Protein AF-A0A9Q4BJK7-F1 (afdb_monomer_lite)

pLDDT: mean 85.41, std 10.36, range [43.56, 96.0]

Structure (mmCIF, N/CA/C/O backbone):
data_AF-A0A9Q4BJK7-F1
#
_entry.id   AF-A0A9Q4BJK7-F1
#
loop_
_atom_site.group_PDB
_atom_site.id
_atom_site.type_symbol
_atom_site.label_atom_id
_atom_site.label_alt_id
_atom_site.label_comp_id
_atom_site.label_asym_id
_atom_site.label_entity_id
_atom_site.label_seq_id
_atom_site.pdbx_PDB_ins_code
_atom_site.Cartn_x
_atom_site.Cartn_y
_atom_site.Cartn_z
_atom_site.occupancy
_atom_site.B_iso_or_equiv
_atom_site.auth_seq_id
_atom_site.auth_comp_id
_atom_site.auth_asym_id
_atom_site.auth_atom_id
_atom_site.pdbx_PDB_model_num
ATOM 1 N N . MET A 1 1 ? 11.667 -13.778 -35.940 1.00 49.47 1 MET A N 1
ATOM 2 C CA . MET A 1 1 ? 10.486 -13.652 -35.056 1.00 49.47 1 MET A CA 1
ATOM 3 C C . MET A 1 1 ? 10.043 -12.198 -35.073 1.00 49.47 1 MET A C 1
ATOM 5 O O . MET A 1 1 ? 10.882 -11.330 -35.243 1.00 49.47 1 MET A O 1
ATOM 9 N N . ASP A 1 2 ? 8.737 -11.970 -35.038 1.00 63.00 2 ASP A N 1
ATOM 10 C CA . ASP A 1 2 ? 8.011 -10.856 -35.668 1.00 63.00 2 ASP A CA 1
ATOM 11 C C . ASP A 1 2 ? 8.126 -9.513 -34.895 1.00 63.00 2 ASP A C 1
ATOM 13 O O . ASP A 1 2 ? 7.232 -9.143 -34.132 1.00 63.00 2 ASP A O 1
ATOM 17 N N . PHE A 1 3 ? 9.252 -8.799 -35.050 1.00 66.06 3 PHE A N 1
ATOM 18 C CA . PHE A 1 3 ? 9.541 -7.529 -34.353 1.00 66.06 3 PHE A CA 1
ATOM 19 C C . PHE A 1 3 ? 8.482 -6.442 -34.603 1.00 66.06 3 PHE A C 1
ATOM 21 O O . PHE A 1 3 ? 8.121 -5.713 -33.682 1.00 66.06 3 PHE A O 1
ATOM 28 N N . GLU A 1 4 ? 7.938 -6.373 -35.820 1.00 72.88 4 GLU A N 1
ATOM 29 C CA . GLU A 1 4 ? 6.865 -5.442 -36.201 1.00 72.88 4 GLU A CA 1
ATOM 30 C C . GLU A 1 4 ? 5.573 -5.719 -35.416 1.00 72.88 4 GLU A C 1
ATOM 32 O O . GLU A 1 4 ? 4.991 -4.805 -34.828 1.00 72.88 4 GLU A O 1
ATOM 37 N N . LYS A 1 5 ? 5.162 -6.991 -35.295 1.00 76.44 5 LYS A N 1
ATOM 38 C CA . LYS A 1 5 ? 4.014 -7.351 -34.445 1.00 76.44 5 LYS A CA 1
ATOM 39 C C . LYS A 1 5 ? 4.254 -7.021 -32.980 1.00 76.44 5 LYS A C 1
ATOM 41 O O . LYS A 1 5 ? 3.338 -6.563 -32.301 1.00 76.44 5 LYS A O 1
ATOM 46 N N . GLN A 1 6 ? 5.461 -7.267 -32.476 1.00 78.38 6 GLN A N 1
ATOM 47 C CA . GLN A 1 6 ? 5.783 -6.986 -31.081 1.00 78.38 6 GLN A CA 1
ATOM 48 C C . GLN A 1 6 ? 5.747 -5.479 -30.786 1.00 78.38 6 GLN A C 1
ATOM 50 O O . GLN A 1 6 ? 5.228 -5.091 -29.738 1.00 78.38 6 GLN A O 1
ATOM 55 N N . ARG A 1 7 ? 6.204 -4.636 -31.723 1.00 80.25 7 ARG A N 1
ATOM 56 C CA . ARG A 1 7 ? 6.137 -3.170 -31.610 1.00 80.25 7 ARG A CA 1
ATOM 57 C C . ARG A 1 7 ? 4.694 -2.668 -31.562 1.00 80.25 7 ARG A C 1
ATOM 59 O O . ARG A 1 7 ? 4.339 -1.941 -30.640 1.00 80.25 7 ARG A O 1
ATOM 66 N N . LEU A 1 8 ? 3.832 -3.160 -32.454 1.00 78.94 8 LEU A N 1
ATOM 67 C CA . LEU A 1 8 ? 2.404 -2.808 -32.468 1.00 78.94 8 LEU A CA 1
ATOM 68 C C . LEU A 1 8 ? 1.686 -3.178 -31.158 1.00 78.94 8 LEU A C 1
ATOM 70 O O . LEU A 1 8 ? 0.840 -2.431 -30.664 1.00 78.94 8 LEU A O 1
ATOM 74 N N . VAL A 1 9 ? 2.035 -4.320 -30.557 1.00 83.81 9 VAL A N 1
ATOM 75 C CA . VAL A 1 9 ? 1.488 -4.733 -29.253 1.00 83.81 9 VAL A CA 1
ATOM 76 C C . VAL A 1 9 ? 1.938 -3.795 -28.129 1.00 83.81 9 VAL A C 1
ATOM 78 O O . VAL A 1 9 ? 1.161 -3.536 -27.207 1.00 83.81 9 VAL A O 1
ATOM 81 N N . ILE A 1 10 ? 3.173 -3.290 -28.181 1.00 82.75 10 ILE A N 1
ATOM 82 C CA . ILE A 1 10 ? 3.704 -2.334 -27.200 1.00 82.75 10 ILE A CA 1
ATOM 83 C C . ILE A 1 10 ? 3.003 -0.984 -27.348 1.00 82.75 10 ILE A C 1
ATOM 85 O O . ILE A 1 10 ? 2.449 -0.494 -26.366 1.00 82.75 10 ILE A O 1
ATOM 89 N N . GLU A 1 11 ? 2.914 -0.452 -28.568 1.00 81.81 11 GLU A N 1
ATOM 90 C CA . GLU A 1 11 ? 2.229 0.815 -28.854 1.00 81.81 11 GLU A CA 1
ATOM 91 C C . GLU A 1 11 ? 0.770 0.794 -28.366 1.00 81.81 11 GLU A C 1
ATOM 93 O O . GLU A 1 11 ? 0.308 1.717 -27.688 1.00 81.81 11 GLU A O 1
ATOM 98 N N . GLN A 1 12 ? 0.040 -0.296 -28.632 1.00 82.94 12 GLN A N 1
ATOM 99 C CA . GLN A 1 12 ? -1.349 -0.431 -28.188 1.00 82.94 12 GLN A CA 1
ATOM 100 C C . GLN A 1 12 ? -1.477 -0.490 -26.654 1.00 82.94 12 GLN A C 1
ATOM 102 O O . GLN A 1 12 ? -2.454 0.014 -26.085 1.00 82.94 12 GLN A O 1
ATOM 107 N N . ARG A 1 13 ? -0.512 -1.109 -25.962 1.00 82.00 13 ARG A N 1
ATOM 108 C CA . ARG A 1 13 ? -0.487 -1.175 -24.491 1.00 82.00 13 ARG A CA 1
ATOM 109 C C . ARG A 1 13 ? -0.134 0.177 -23.888 1.00 82.00 13 ARG A C 1
ATOM 111 O O . ARG A 1 13 ? -0.817 0.601 -22.957 1.00 82.00 13 ARG A O 1
ATOM 118 N N . ASP A 1 14 ? 0.841 0.874 -24.456 1.00 82.75 14 ASP A N 1
ATOM 119 C CA . ASP A 1 14 ? 1.239 2.212 -24.023 1.00 82.75 14 ASP A CA 1
ATOM 120 C C . ASP A 1 14 ? 0.099 3.220 -24.187 1.00 82.75 14 ASP A C 1
ATOM 122 O O . ASP A 1 14 ? -0.155 4.014 -23.279 1.00 82.75 14 ASP A O 1
ATOM 126 N N . ALA A 1 15 ? -0.684 3.124 -25.266 1.00 81.94 15 ALA A N 1
ATOM 127 C CA . ALA A 1 15 ? -1.874 3.954 -25.450 1.00 81.94 15 ALA A CA 1
ATOM 128 C C . ALA A 1 15 ? -2.890 3.800 -24.300 1.00 81.94 15 ALA A C 1
ATOM 130 O O . ALA A 1 15 ? -3.447 4.793 -23.827 1.00 81.94 15 ALA A O 1
ATOM 131 N N . ARG A 1 16 ? -3.107 2.573 -23.805 1.00 80.50 16 ARG A N 1
ATOM 132 C CA . ARG A 1 16 ? -3.996 2.317 -22.655 1.00 80.50 16 ARG A CA 1
ATOM 133 C C . ARG A 1 16 ? -3.385 2.783 -21.334 1.00 80.50 16 ARG A C 1
ATOM 135 O O . ARG A 1 16 ? -4.101 3.315 -20.487 1.00 80.50 16 ARG A O 1
ATOM 142 N N . LEU A 1 17 ? -2.077 2.601 -21.159 1.00 83.69 17 LEU A N 1
ATOM 143 C CA . LEU A 1 17 ? -1.363 3.020 -19.951 1.00 83.69 17 LEU A CA 1
ATOM 144 C C . LEU A 1 17 ? -1.294 4.542 -19.818 1.00 83.69 17 LEU A C 1
ATOM 146 O O . LEU A 1 17 ? -1.304 5.042 -18.698 1.00 83.69 17 LEU A O 1
ATOM 150 N N . LYS A 1 18 ? -1.317 5.285 -20.929 1.00 82.38 18 LYS A N 1
ATOM 151 C CA . LYS A 1 18 ? -1.231 6.751 -20.938 1.00 82.38 18 LYS A CA 1
ATOM 152 C C . LYS A 1 18 ? -2.303 7.424 -20.073 1.00 82.38 18 LYS A C 1
ATOM 154 O O . LYS A 1 18 ? -1.996 8.339 -19.315 1.00 82.38 18 LYS A O 1
ATOM 159 N N . ALA A 1 19 ? -3.547 6.943 -20.139 1.00 80.94 19 ALA A N 1
ATOM 160 C CA . ALA A 1 19 ? -4.643 7.475 -19.324 1.00 80.94 19 ALA A CA 1
ATOM 161 C C . ALA A 1 19 ? -4.437 7.201 -17.822 1.00 80.94 19 ALA A C 1
ATOM 163 O O . ALA A 1 19 ? -4.694 8.067 -16.987 1.00 80.94 19 ALA A O 1
ATOM 164 N N . ILE A 1 20 ? -3.925 6.014 -17.482 1.00 82.19 20 ILE A N 1
ATOM 165 C CA . ILE A 1 20 ? -3.632 5.614 -16.099 1.00 82.19 20 ILE A CA 1
ATOM 166 C C . ILE A 1 20 ? -2.435 6.406 -15.557 1.00 82.19 20 ILE A C 1
ATOM 168 O O . ILE A 1 20 ? -2.482 6.880 -14.425 1.00 82.19 20 ILE A O 1
ATOM 172 N N . GLN A 1 21 ? -1.396 6.611 -16.370 1.00 81.06 21 GLN A N 1
ATOM 173 C CA . GLN A 1 21 ? -0.200 7.375 -16.011 1.00 81.06 21 GLN A CA 1
ATOM 174 C C . GLN A 1 21 ? -0.551 8.797 -15.568 1.00 81.06 21 GLN A C 1
ATOM 176 O O . GLN A 1 21 ? -0.062 9.258 -14.540 1.00 81.06 21 GLN A O 1
ATOM 181 N N . ILE A 1 22 ? -1.415 9.483 -16.322 1.00 81.06 22 ILE A N 1
ATOM 182 C CA . ILE A 1 22 ? -1.850 10.844 -15.985 1.00 81.06 22 ILE A CA 1
ATOM 183 C C . ILE A 1 22 ? -2.555 10.848 -14.626 1.00 81.06 22 ILE A C 1
ATOM 185 O O . ILE A 1 22 ? -2.216 11.660 -13.768 1.00 81.06 22 ILE A O 1
ATOM 189 N N . ALA A 1 23 ? -3.482 9.910 -14.409 1.00 81.56 23 ALA A N 1
ATOM 190 C CA . ALA A 1 23 ? -4.218 9.807 -13.153 1.00 81.56 23 ALA A CA 1
ATOM 191 C C . ALA A 1 23 ? -3.293 9.534 -11.955 1.00 81.56 23 ALA A C 1
ATOM 193 O O . ALA A 1 23 ? -3.450 10.158 -10.905 1.00 81.56 23 ALA A O 1
ATOM 194 N N . VAL A 1 24 ? -2.302 8.650 -12.113 1.00 81.94 24 VAL A N 1
ATOM 195 C CA . VAL A 1 24 ? -1.367 8.304 -11.033 1.00 81.94 24 VAL A CA 1
ATOM 196 C C . VAL A 1 24 ? -0.357 9.409 -10.746 1.00 81.94 24 VAL A C 1
ATOM 198 O O . VAL A 1 24 ? -0.064 9.652 -9.582 1.00 81.94 24 VAL A O 1
ATOM 201 N N . ASN A 1 25 ? 0.127 10.136 -11.755 1.00 78.88 25 ASN A N 1
ATOM 202 C CA . ASN A 1 25 ? 1.062 11.246 -11.531 1.00 78.88 25 ASN A CA 1
ATOM 203 C C . ASN A 1 25 ? 0.446 12.374 -10.683 1.00 78.88 25 ASN A C 1
ATOM 205 O O . ASN A 1 25 ? 1.164 13.091 -9.993 1.00 78.88 25 ASN A O 1
ATOM 209 N N . SER A 1 26 ? -0.881 12.521 -10.714 1.00 77.81 26 SER A N 1
ATOM 210 C CA . SER A 1 26 ? -1.625 13.449 -9.853 1.00 77.81 26 SER A CA 1
ATOM 211 C C . SER A 1 26 ? -2.040 12.863 -8.496 1.00 77.81 26 SER A C 1
ATOM 213 O O . SER A 1 26 ? -2.683 13.545 -7.698 1.00 77.81 26 SER A O 1
ATOM 215 N N . PHE A 1 27 ? -1.720 11.597 -8.228 1.00 76.88 27 PHE A N 1
ATOM 216 C CA . PHE A 1 27 ? -2.228 10.854 -7.082 1.00 76.88 27 PHE A CA 1
ATOM 217 C C . PHE A 1 27 ? -1.268 10.964 -5.894 1.00 76.88 27 PHE A C 1
ATOM 219 O O . PHE A 1 27 ? -0.169 10.416 -5.914 1.00 76.88 27 PHE A O 1
ATOM 226 N N . ASN A 1 28 ? -1.683 11.665 -4.837 1.00 78.44 28 ASN A N 1
ATOM 227 C CA . ASN A 1 28 ? -0.907 11.756 -3.602 1.00 78.44 28 ASN A CA 1
ATOM 228 C C . ASN A 1 28 ? -1.354 10.665 -2.620 1.00 78.44 28 ASN A C 1
ATOM 230 O O . ASN A 1 28 ? -2.521 10.623 -2.224 1.00 78.44 28 ASN A O 1
ATOM 234 N N . VAL A 1 29 ? -0.437 9.775 -2.238 1.00 80.31 29 VAL A N 1
ATOM 235 C CA . VAL A 1 29 ? -0.720 8.723 -1.256 1.00 80.31 29 VAL A CA 1
ATOM 236 C C . VAL A 1 29 ? -0.790 9.353 0.143 1.00 80.31 29 VAL A C 1
ATOM 238 O O . VAL A 1 29 ? 0.149 10.043 0.542 1.00 80.31 29 VAL A O 1
ATOM 241 N N . PRO A 1 30 ? -1.871 9.135 0.917 1.00 84.69 30 PRO A N 1
ATOM 242 C CA . PRO A 1 30 ? -1.977 9.665 2.273 1.00 84.69 30 PRO A CA 1
ATOM 243 C C . PRO A 1 30 ? -0.842 9.180 3.190 1.00 84.69 30 PRO A C 1
ATOM 245 O O . PRO A 1 30 ? -0.489 8.003 3.176 1.00 84.69 30 PRO A O 1
ATOM 248 N N . SER A 1 31 ? -0.328 10.054 4.065 1.00 83.19 31 SER A N 1
ATOM 249 C CA . SER A 1 31 ? 0.786 9.742 4.987 1.00 83.19 31 SER A CA 1
ATOM 250 C C . SER A 1 31 ? 0.476 8.655 6.024 1.00 83.19 31 SER A C 1
ATOM 252 O O . SER A 1 31 ? 1.385 8.028 6.570 1.00 83.19 31 SER A O 1
ATOM 254 N N . ASP A 1 32 ? -0.808 8.462 6.325 1.00 84.94 32 ASP A N 1
ATOM 255 C CA . ASP A 1 32 ? -1.306 7.447 7.257 1.00 84.94 32 ASP A CA 1
ATOM 256 C C . ASP A 1 32 ? -1.797 6.170 6.549 1.00 84.94 32 ASP A C 1
ATOM 258 O O . ASP A 1 32 ? -2.267 5.255 7.225 1.00 84.94 32 ASP A O 1
ATOM 262 N N . GLY A 1 33 ? -1.686 6.101 5.218 1.00 89.94 33 GLY A N 1
ATOM 263 C CA . GLY A 1 33 ? -2.190 4.995 4.406 1.00 89.94 33 GLY A CA 1
ATOM 264 C C . GLY A 1 33 ? -3.674 5.114 4.038 1.00 89.94 33 GLY A C 1
ATOM 265 O O . GLY A 1 33 ? -4.469 5.799 4.693 1.00 89.94 33 GLY A O 1
ATOM 266 N N . TRP A 1 34 ? -4.067 4.434 2.962 1.00 91.69 34 TRP A N 1
ATOM 267 C CA . TRP A 1 34 ? -5.433 4.423 2.439 1.00 91.69 34 TRP A CA 1
ATOM 268 C C . TRP A 1 34 ? -6.431 3.835 3.426 1.00 91.69 34 TRP A C 1
ATOM 270 O O . TRP A 1 34 ? -7.547 4.346 3.545 1.00 91.69 34 TRP A O 1
ATOM 280 N N . ILE A 1 35 ? -6.045 2.791 4.163 1.00 92.88 35 ILE A N 1
ATOM 281 C CA . ILE A 1 35 ? -6.959 2.108 5.083 1.00 92.88 35 ILE A CA 1
ATOM 282 C C . ILE A 1 35 ? -7.367 3.063 6.207 1.00 92.88 35 ILE A C 1
ATOM 284 O O . ILE A 1 35 ? -8.555 3.196 6.514 1.00 92.88 35 ILE A O 1
ATOM 288 N N . ASN A 1 36 ? -6.394 3.760 6.800 1.00 94.06 36 ASN A N 1
ATOM 289 C CA . ASN A 1 36 ? -6.642 4.686 7.900 1.00 94.06 36 ASN A CA 1
ATOM 290 C C . ASN A 1 36 ? -7.468 5.892 7.438 1.00 94.06 36 ASN A C 1
ATOM 292 O O . ASN A 1 36 ? -8.466 6.235 8.081 1.00 94.06 36 ASN A O 1
ATOM 296 N N . THR A 1 37 ? -7.081 6.502 6.313 1.00 93.06 37 THR A N 1
ATOM 297 C CA . THR A 1 37 ? -7.764 7.671 5.754 1.00 93.06 37 THR A CA 1
ATOM 298 C C . THR A 1 37 ? -9.212 7.348 5.409 1.00 93.06 37 THR A C 1
ATOM 300 O O . THR A 1 37 ? -10.110 8.023 5.908 1.00 93.06 37 THR A O 1
ATOM 303 N N . ILE A 1 38 ? -9.469 6.273 4.655 1.00 93.50 38 ILE A N 1
ATOM 304 C CA . ILE A 1 38 ? -10.833 5.886 4.269 1.00 93.50 38 ILE A CA 1
ATOM 305 C C . ILE A 1 38 ? -11.660 5.527 5.505 1.00 93.50 38 ILE A C 1
ATOM 307 O O . ILE A 1 38 ? -12.794 5.987 5.641 1.00 93.50 38 ILE A O 1
ATOM 311 N N . ARG A 1 39 ? -11.103 4.760 6.454 1.00 94.81 39 ARG A N 1
ATOM 312 C CA . ARG A 1 39 ? -11.816 4.410 7.690 1.00 94.81 39 ARG A CA 1
ATOM 313 C C . ARG A 1 39 ? -12.252 5.662 8.459 1.00 94.81 39 ARG A C 1
ATOM 315 O O . ARG A 1 39 ? -13.393 5.720 8.921 1.00 94.81 39 ARG A O 1
ATOM 322 N N . LYS A 1 40 ? -11.360 6.649 8.607 1.00 93.94 40 LYS A N 1
ATOM 323 C CA . LYS A 1 40 ? -11.667 7.930 9.264 1.00 93.94 40 LYS A CA 1
ATOM 324 C C . LYS A 1 40 ? -12.715 8.726 8.482 1.00 93.94 40 LYS A C 1
ATOM 326 O O . LYS A 1 40 ? -13.654 9.218 9.098 1.00 93.94 40 LYS A O 1
ATOM 331 N N . SER A 1 41 ? -12.607 8.800 7.155 1.00 93.12 41 SER A N 1
ATOM 332 C CA . SER A 1 41 ? -13.586 9.484 6.296 1.00 93.12 41 SER A CA 1
ATOM 333 C C . SER A 1 41 ? -14.984 8.871 6.381 1.00 93.12 41 SER A C 1
ATOM 335 O O . SER A 1 41 ? -15.973 9.592 6.324 1.00 93.12 41 SER A O 1
ATOM 337 N N . LEU A 1 42 ? -15.082 7.554 6.583 1.00 93.06 42 LEU A N 1
ATOM 338 C CA . LEU A 1 42 ? -16.351 6.855 6.811 1.00 93.06 42 LEU A CA 1
ATOM 339 C C . LEU A 1 42 ? -16.833 6.925 8.274 1.00 93.06 42 LEU A C 1
ATOM 341 O O . LEU A 1 42 ? -17.760 6.209 8.654 1.00 93.06 42 LEU A O 1
ATOM 345 N N . ASN A 1 43 ? -16.185 7.744 9.108 1.00 94.50 43 ASN A N 1
ATOM 346 C CA . ASN A 1 43 ? -16.457 7.903 10.535 1.00 94.50 43 ASN A CA 1
ATOM 347 C C . ASN A 1 43 ? -16.483 6.564 11.306 1.00 94.50 43 ASN A C 1
ATOM 349 O O . ASN A 1 43 ? -17.248 6.377 12.254 1.00 94.50 43 ASN A O 1
ATOM 353 N N . MET A 1 44 ? -15.648 5.604 10.884 1.00 93.81 44 MET A N 1
ATOM 354 C CA . MET A 1 44 ? -15.541 4.288 11.509 1.00 93.81 44 MET A CA 1
ATOM 355 C C . MET A 1 44 ? -14.405 4.249 12.533 1.00 93.81 44 MET A C 1
ATOM 357 O O . MET A 1 44 ? -13.267 4.638 12.277 1.00 93.81 44 MET A O 1
ATOM 361 N N . SER A 1 45 ? -14.676 3.675 13.698 1.00 94.56 45 SER A N 1
ATOM 362 C CA . SER A 1 45 ? -13.658 3.300 14.681 1.00 94.56 45 SER A CA 1
ATOM 363 C C . SER A 1 45 ? -12.916 2.019 14.276 1.00 94.56 45 SER A C 1
ATOM 365 O O . SER A 1 45 ? -13.426 1.192 13.515 1.00 94.56 45 SER A O 1
ATOM 367 N N . LEU A 1 46 ? -11.736 1.790 14.867 1.00 94.00 46 LEU A N 1
ATOM 368 C CA . LEU A 1 46 ? -10.997 0.526 14.716 1.00 94.00 46 LEU A CA 1
ATOM 369 C C . LEU A 1 46 ? -11.852 -0.693 15.094 1.00 94.00 46 LEU A C 1
ATOM 371 O O . LEU A 1 46 ? -11.769 -1.725 14.439 1.00 94.00 46 LEU A O 1
ATOM 375 N N . LYS A 1 47 ? -12.706 -0.573 16.121 1.00 95.12 47 LYS A N 1
ATOM 376 C CA . LYS A 1 47 ? -13.601 -1.655 16.565 1.00 95.12 47 LYS A CA 1
ATOM 377 C C . LYS A 1 47 ? -14.657 -2.001 15.513 1.00 95.12 47 LYS A C 1
ATOM 379 O O . LYS A 1 47 ? -14.972 -3.174 15.334 1.00 95.12 47 LYS A O 1
ATOM 384 N N . GLN A 1 48 ? -15.194 -1.002 14.813 1.00 95.12 48 GLN A N 1
ATOM 385 C CA . GLN A 1 48 ? -16.186 -1.221 13.756 1.00 95.12 48 GLN A CA 1
ATOM 386 C C . GLN A 1 48 ? -15.564 -1.907 12.539 1.00 95.12 48 GLN A C 1
ATOM 388 O O . GLN A 1 48 ? -16.134 -2.881 12.048 1.00 95.12 48 GLN A O 1
ATOM 393 N N . LEU A 1 49 ? -14.378 -1.468 12.103 1.00 94.12 49 LEU A N 1
ATOM 394 C CA . LEU A 1 49 ? -13.660 -2.139 11.016 1.00 94.12 49 LEU A CA 1
ATOM 395 C C . LEU A 1 49 ? -13.252 -3.567 11.415 1.00 94.12 49 LEU A C 1
ATOM 397 O O . LEU A 1 49 ? -13.451 -4.506 10.649 1.00 94.12 49 LEU A O 1
ATOM 401 N N . ALA A 1 50 ? -12.788 -3.756 12.652 1.00 95.44 50 ALA A N 1
ATOM 402 C CA . ALA A 1 50 ? -12.447 -5.068 13.198 1.00 95.44 50 ALA A CA 1
ATOM 403 C C . ALA A 1 50 ? -13.639 -6.032 13.192 1.00 95.44 50 ALA A C 1
ATOM 405 O O . ALA A 1 50 ? -13.494 -7.188 12.804 1.00 95.44 50 ALA A O 1
ATOM 406 N N . LYS A 1 51 ? -14.835 -5.540 13.550 1.00 95.75 51 LYS A N 1
ATOM 407 C CA . LYS A 1 51 ? -16.077 -6.321 13.505 1.00 95.75 51 LYS A CA 1
ATOM 408 C C . LYS A 1 51 ? -16.431 -6.758 12.082 1.00 95.75 51 LYS A C 1
ATOM 410 O O . LYS A 1 51 ? -16.843 -7.899 11.901 1.00 95.75 51 LYS A O 1
ATOM 415 N N . ARG A 1 52 ? -16.254 -5.885 11.081 1.00 94.00 52 ARG A N 1
ATOM 416 C CA . ARG A 1 52 ? -16.491 -6.228 9.664 1.00 94.00 52 ARG A CA 1
ATOM 417 C C . ARG A 1 52 ? -15.515 -7.289 9.161 1.00 94.00 52 ARG A C 1
ATOM 419 O O . ARG A 1 52 ? -15.929 -8.222 8.487 1.00 94.00 52 ARG A O 1
ATOM 426 N N . LEU A 1 53 ? -14.252 -7.174 9.561 1.00 93.56 53 LEU A N 1
ATOM 427 C CA . LEU A 1 53 ? -13.182 -8.107 9.206 1.00 93.56 53 LEU A CA 1
ATOM 428 C C . LEU A 1 53 ? -13.133 -9.367 10.088 1.00 93.56 53 LEU A C 1
ATOM 430 O O . LEU A 1 53 ? -12.307 -10.237 9.850 1.00 93.56 53 LEU A O 1
ATOM 434 N N . LYS A 1 54 ? -13.987 -9.474 11.117 1.00 94.44 54 LYS A N 1
ATOM 435 C CA . LYS A 1 54 ? -13.989 -10.570 12.109 1.00 94.44 54 LYS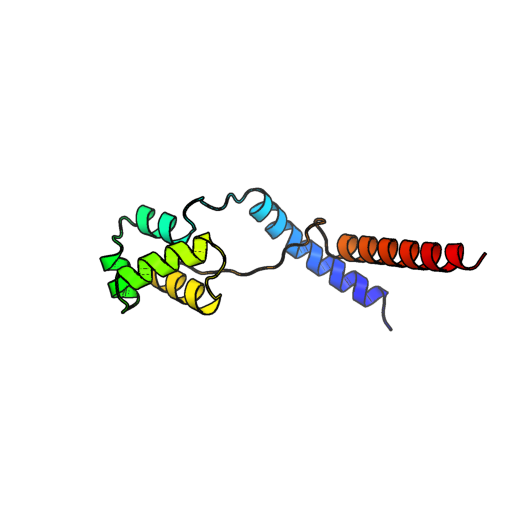 A CA 1
ATOM 436 C C . LYS A 1 54 ? -12.617 -10.807 12.769 1.00 94.44 54 LYS A C 1
ATOM 438 O O . LYS A 1 54 ? -12.249 -11.938 13.071 1.00 94.44 54 LYS A O 1
ATOM 443 N N . ILE A 1 55 ? -11.871 -9.734 13.024 1.00 94.56 55 ILE A N 1
ATOM 444 C CA . ILE A 1 55 ? -10.555 -9.763 13.684 1.00 94.56 55 ILE A CA 1
ATO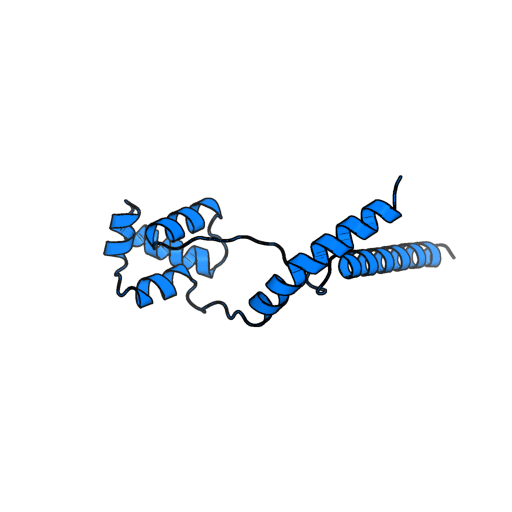M 445 C C . ILE A 1 55 ? -10.535 -8.856 14.916 1.00 94.56 55 ILE A C 1
ATOM 447 O O . ILE A 1 55 ? -11.507 -8.167 15.221 1.00 94.56 55 ILE A O 1
ATOM 451 N N . SER A 1 56 ? -9.416 -8.835 15.642 1.00 96.00 56 SER A N 1
ATOM 452 C CA . SER A 1 56 ? -9.252 -7.937 16.787 1.00 96.00 56 SER A CA 1
ATOM 453 C C . SER A 1 56 ? -8.994 -6.479 16.346 1.00 96.00 56 SER A C 1
ATOM 455 O O . SER A 1 56 ? -8.353 -6.247 15.316 1.00 96.00 56 SER A O 1
ATOM 457 N N . PRO A 1 57 ? -9.397 -5.464 17.138 1.00 93.94 57 PRO A N 1
ATOM 458 C CA . PRO A 1 57 ? -9.050 -4.061 16.871 1.00 93.94 57 PRO A CA 1
ATOM 459 C C . PRO A 1 57 ? -7.538 -3.796 16.832 1.00 93.94 57 PRO A C 1
ATOM 461 O O . PRO A 1 57 ? -7.079 -2.908 16.116 1.00 93.94 57 PRO A O 1
ATOM 464 N N . GLN A 1 58 ? -6.755 -4.581 17.578 1.00 94.75 58 GLN A N 1
ATOM 465 C CA . GLN A 1 58 ? -5.291 -4.526 17.565 1.00 94.75 58 GLN A CA 1
ATOM 466 C C . GLN A 1 58 ? -4.737 -5.019 16.223 1.00 94.75 58 GLN A C 1
ATOM 468 O O . GLN A 1 58 ? -3.823 -4.408 15.678 1.00 94.75 58 GLN A O 1
ATOM 473 N N . SER A 1 59 ? -5.324 -6.082 15.663 1.00 94.00 59 SER A N 1
ATOM 474 C CA . SER A 1 59 ? -4.983 -6.591 14.332 1.00 94.00 59 SER A CA 1
ATOM 475 C C . SER A 1 59 ? -5.277 -5.553 13.250 1.00 94.00 59 SER A C 1
ATOM 477 O O . SER A 1 59 ? -4.437 -5.350 12.386 1.00 94.00 59 SER A O 1
ATOM 479 N N . VAL A 1 60 ? -6.405 -4.834 13.326 1.00 94.69 60 VAL A N 1
ATOM 480 C CA . VAL A 1 60 ? -6.699 -3.728 12.392 1.00 94.69 60 VAL A CA 1
ATOM 481 C C . VAL A 1 60 ? -5.650 -2.625 12.486 1.00 94.69 60 VAL A C 1
ATOM 483 O O . VAL A 1 60 ? -5.150 -2.172 11.464 1.00 94.69 60 VAL A O 1
ATOM 486 N N . LYS A 1 61 ? -5.263 -2.224 13.703 1.00 94.44 61 LYS A N 1
ATOM 487 C CA . LYS A 1 61 ? -4.208 -1.219 13.888 1.00 94.44 61 LYS A CA 1
ATOM 488 C C . LYS A 1 61 ? -2.871 -1.676 13.291 1.00 94.44 61 LYS A C 1
ATOM 490 O O . LYS A 1 61 ? -2.172 -0.869 12.690 1.00 94.44 61 LYS A O 1
ATOM 495 N N . LYS A 1 62 ? -2.529 -2.963 13.428 1.00 94.81 62 LYS A N 1
ATOM 496 C CA . LYS A 1 62 ? -1.353 -3.545 12.763 1.00 94.81 62 LYS A CA 1
ATOM 497 C C . LYS A 1 62 ? -1.493 -3.513 11.244 1.00 94.81 62 LYS A C 1
ATOM 499 O O . LYS A 1 62 ? -0.524 -3.185 10.585 1.00 94.81 62 LYS A O 1
ATOM 504 N N . LEU A 1 63 ? -2.669 -3.808 10.688 1.00 94.31 63 LEU A N 1
ATOM 505 C CA . LEU A 1 63 ? -2.897 -3.736 9.239 1.00 94.31 63 LEU A CA 1
ATOM 506 C C . LEU A 1 63 ? -2.700 -2.320 8.692 1.00 94.31 63 LEU A C 1
ATOM 508 O O . LEU A 1 63 ? -2.044 -2.175 7.670 1.00 94.31 63 LEU A O 1
ATOM 512 N N . GLU A 1 64 ? -3.202 -1.294 9.384 1.00 93.88 64 GLU A N 1
ATOM 513 C CA . GLU A 1 64 ? -2.952 0.108 9.010 1.00 93.88 64 GLU A CA 1
ATOM 514 C C . GLU A 1 64 ? -1.452 0.440 9.033 1.00 93.88 64 GLU A C 1
ATOM 516 O O . GLU A 1 64 ? -0.945 1.075 8.114 1.00 93.88 64 GLU A O 1
ATOM 521 N N . LEU A 1 65 ? -0.724 -0.031 10.052 1.00 93.75 65 LEU A N 1
ATOM 522 C CA . LEU A 1 65 ? 0.723 0.174 10.141 1.00 93.75 65 LEU A CA 1
ATOM 523 C C . LEU A 1 65 ? 1.479 -0.571 9.030 1.00 93.75 65 LEU A C 1
ATOM 525 O O . LEU A 1 65 ? 2.320 0.013 8.364 1.00 93.75 65 LEU A 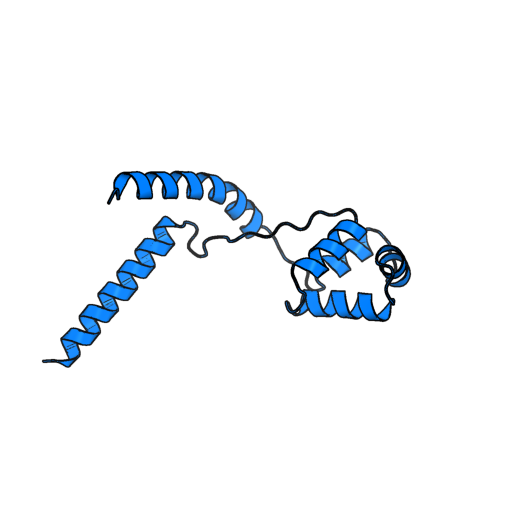O 1
ATOM 529 N N . HIS A 1 66 ? 1.137 -1.835 8.780 1.00 94.12 66 HIS A N 1
ATOM 530 C CA . HIS A 1 66 ? 1.748 -2.630 7.717 1.00 94.12 66 HIS A CA 1
ATOM 531 C C . HIS A 1 66 ? 1.469 -2.062 6.324 1.00 94.12 66 HIS A C 1
ATOM 533 O O . HIS A 1 66 ? 2.316 -2.185 5.445 1.00 94.12 66 HIS A O 1
ATOM 539 N N . GLU A 1 67 ? 0.301 -1.454 6.103 1.00 93.00 67 GLU A N 1
ATOM 540 C CA . GLU A 1 67 ? -0.006 -0.757 4.852 1.00 93.00 67 GLU A CA 1
ATOM 541 C C . GLU A 1 67 ? 0.860 0.486 4.685 1.00 93.00 67 GLU A C 1
ATOM 543 O O . GLU A 1 67 ? 1.499 0.640 3.647 1.00 93.00 67 GLU A O 1
ATOM 548 N N . LYS A 1 68 ? 0.961 1.308 5.734 1.00 91.44 68 LYS A N 1
ATOM 549 C CA . LYS A 1 68 ? 1.857 2.467 5.759 1.00 91.44 68 LYS A CA 1
ATOM 550 C C . LYS A 1 68 ? 3.319 2.083 5.502 1.00 91.44 68 LYS A C 1
ATOM 552 O O . LYS A 1 68 ? 4.007 2.776 4.760 1.00 91.44 68 LYS A O 1
ATOM 557 N N . ASP A 1 69 ? 3.770 0.973 6.080 1.00 91.19 69 ASP A N 1
ATOM 558 C CA . ASP A 1 69 ? 5.141 0.474 5.941 1.00 91.19 69 ASP A CA 1
ATOM 559 C C . ASP A 1 69 ? 5.365 -0.320 4.636 1.00 91.19 69 ASP A C 1
ATOM 561 O O . ASP A 1 69 ? 6.471 -0.792 4.381 1.00 91.19 69 ASP A O 1
ATOM 565 N N . GLY A 1 70 ? 4.327 -0.527 3.815 1.00 89.69 70 GLY A N 1
ATOM 566 C CA . GLY A 1 70 ? 4.413 -1.300 2.570 1.00 89.69 70 GLY A CA 1
ATOM 567 C C . GLY A 1 70 ? 4.647 -2.807 2.759 1.00 89.69 70 GLY A C 1
ATOM 568 O O . GLY A 1 70 ? 5.030 -3.496 1.818 1.00 89.69 70 GLY A O 1
ATOM 569 N N . THR A 1 71 ? 4.419 -3.338 3.964 1.00 93.25 71 THR A N 1
ATOM 570 C CA . THR A 1 71 ? 4.625 -4.757 4.321 1.00 93.25 71 THR A CA 1
ATOM 571 C C . THR A 1 71 ? 3.339 -5.586 4.301 1.00 93.25 71 THR A C 1
ATOM 573 O O . THR A 1 71 ? 3.374 -6.803 4.496 1.00 93.25 71 THR A O 1
ATOM 576 N N . ILE A 1 72 ? 2.187 -4.955 4.062 1.00 93.81 72 ILE A N 1
ATOM 577 C CA . ILE A 1 72 ? 0.906 -5.653 3.932 1.00 93.81 72 ILE A CA 1
ATOM 578 C C . ILE A 1 72 ? 0.856 -6.487 2.644 1.00 93.81 72 ILE A C 1
ATOM 580 O O . ILE A 1 72 ? 1.282 -6.053 1.575 1.00 93.81 72 ILE A O 1
ATOM 584 N N . SER A 1 73 ? 0.293 -7.694 2.722 1.00 93.38 73 SER A N 1
ATOM 585 C CA . SER A 1 73 ? 0.101 -8.525 1.532 1.00 93.38 73 SER A CA 1
ATOM 586 C C . SER A 1 73 ? -1.058 -8.019 0.667 1.00 93.38 73 SER A C 1
ATOM 588 O O . SER A 1 73 ? -2.067 -7.523 1.177 1.00 93.38 73 SER A O 1
ATOM 590 N N . ILE A 1 74 ? -0.952 -8.227 -0.652 1.00 93.69 74 ILE A N 1
ATOM 591 C CA . ILE A 1 74 ? -2.002 -7.875 -1.627 1.00 93.69 74 ILE A CA 1
ATOM 592 C C . ILE A 1 74 ? -3.342 -8.539 -1.271 1.00 93.69 74 ILE A C 1
ATOM 594 O O . ILE A 1 74 ? -4.398 -7.914 -1.354 1.00 93.69 74 ILE A O 1
ATOM 598 N N . GLY A 1 75 ? -3.313 -9.795 -0.816 1.00 94.50 75 GLY A N 1
ATOM 599 C CA . GLY A 1 75 ? -4.527 -10.487 -0.381 1.00 94.50 75 GLY A CA 1
ATOM 600 C C . GLY A 1 75 ? -5.199 -9.783 0.798 1.00 94.50 75 GLY A C 1
ATOM 601 O O . GLY A 1 75 ? -6.411 -9.583 0.795 1.00 94.50 75 GLY A O 1
ATOM 602 N N . LYS A 1 76 ? -4.410 -9.331 1.781 1.00 93.56 76 LYS A N 1
ATOM 603 C CA . LYS A 1 76 ? -4.956 -8.715 2.989 1.00 93.56 76 LYS A CA 1
ATOM 604 C C . LYS A 1 76 ? -5.472 -7.300 2.750 1.00 93.56 76 LYS A C 1
ATOM 606 O O . LYS A 1 76 ? -6.527 -6.959 3.273 1.00 93.56 76 LYS A O 1
ATOM 611 N N . ILE A 1 77 ? -4.786 -6.492 1.940 1.00 94.19 77 ILE A N 1
ATOM 612 C CA . ILE A 1 77 ? -5.294 -5.161 1.572 1.00 94.19 77 ILE A CA 1
ATOM 613 C C . ILE A 1 77 ? -6.576 -5.257 0.734 1.00 94.19 77 ILE A C 1
ATOM 615 O O . ILE A 1 77 ? -7.475 -4.440 0.913 1.00 94.19 77 ILE A O 1
ATOM 619 N N . THR A 1 78 ? -6.707 -6.290 -0.106 1.00 95.25 78 THR A N 1
ATOM 620 C CA . THR A 1 78 ? -7.931 -6.545 -0.884 1.00 95.25 78 THR A CA 1
ATOM 621 C C . THR A 1 78 ? -9.112 -6.867 0.034 1.00 95.25 78 THR A C 1
ATOM 623 O O . THR A 1 78 ? -10.154 -6.229 -0.076 1.00 95.25 78 THR A O 1
ATOM 626 N N . GLU A 1 79 ? -8.927 -7.761 1.010 1.00 94.81 79 GLU A N 1
ATOM 627 C CA . GLU A 1 79 ? -9.949 -8.082 2.022 1.00 94.81 79 GLU A CA 1
ATOM 628 C C . GLU A 1 79 ? -10.376 -6.840 2.829 1.00 94.81 79 GLU A C 1
ATOM 630 O O . GLU A 1 79 ? -11.561 -6.616 3.084 1.00 94.81 79 GLU A O 1
ATOM 635 N N . VAL A 1 80 ? -9.414 -5.993 3.215 1.00 95.19 80 VAL A N 1
ATOM 636 C CA . VAL A 1 80 ? -9.706 -4.739 3.926 1.00 95.19 80 VAL A CA 1
ATOM 637 C C . VAL A 1 80 ? -10.473 -3.757 3.041 1.00 95.19 80 VAL A C 1
ATOM 639 O O . VAL A 1 80 ? -11.424 -3.135 3.518 1.00 95.19 80 VAL A O 1
ATOM 642 N N . ALA A 1 81 ? -10.099 -3.631 1.766 1.00 94.81 81 ALA A N 1
ATOM 643 C CA . ALA A 1 81 ? -10.804 -2.780 0.817 1.00 94.81 81 ALA A CA 1
ATOM 644 C C . ALA A 1 81 ? -12.267 -3.218 0.667 1.00 94.81 81 ALA A C 1
ATOM 646 O O . ALA A 1 81 ? -13.159 -2.383 0.813 1.00 94.81 81 ALA A O 1
ATOM 647 N N . GLU A 1 82 ? -12.527 -4.516 0.494 1.00 94.56 82 GLU A N 1
ATOM 648 C CA . GLU A 1 82 ? -13.888 -5.059 0.405 1.00 94.56 82 GLU A CA 1
ATOM 649 C C . GLU A 1 82 ? -14.713 -4.756 1.665 1.00 94.56 82 GLU A C 1
ATOM 651 O O . GLU A 1 82 ? -15.854 -4.298 1.571 1.00 94.56 82 GLU A O 1
ATOM 656 N N . ALA A 1 83 ? -14.128 -4.907 2.858 1.00 93.94 83 ALA A N 1
ATOM 657 C CA . ALA A 1 83 ? -14.800 -4.583 4.120 1.00 93.94 83 ALA A CA 1
ATOM 658 C C . ALA A 1 83 ? -15.129 -3.082 4.281 1.00 93.94 83 ALA A C 1
ATOM 660 O O . ALA A 1 83 ? -16.090 -2.713 4.977 1.00 93.94 83 ALA A O 1
ATOM 661 N N . LEU A 1 84 ? -14.344 -2.212 3.640 1.00 93.62 84 LEU A N 1
ATOM 662 C CA . LEU A 1 84 ? -14.582 -0.770 3.559 1.00 93.62 84 LEU A CA 1
ATOM 663 C C . LEU A 1 84 ? -15.572 -0.386 2.445 1.00 93.62 84 LEU A C 1
ATOM 665 O O . LEU A 1 84 ? -15.976 0.773 2.382 1.00 93.62 84 LEU A O 1
ATOM 669 N N . GLY A 1 85 ? -16.017 -1.337 1.615 1.00 91.44 85 GLY A N 1
ATOM 670 C CA . GLY A 1 85 ? -16.848 -1.060 0.438 1.00 91.44 85 GLY A CA 1
ATOM 671 C C . GLY A 1 85 ? -16.055 -0.438 -0.715 1.00 91.44 85 GLY A C 1
ATOM 672 O O . GLY A 1 85 ? -16.619 0.245 -1.567 1.00 91.44 85 GLY A O 1
ATOM 673 N N . CYS A 1 86 ? -14.742 -0.645 -0.727 1.00 93.00 86 CYS A N 1
ATOM 674 C CA . CYS A 1 86 ? -13.820 -0.167 -1.743 1.00 93.00 86 CYS A CA 1
ATOM 675 C C . CYS A 1 86 ? -13.303 -1.334 -2.591 1.00 93.00 86 CYS A C 1
ATOM 677 O O . CYS A 1 86 ? -13.350 -2.496 -2.195 1.00 93.00 86 CYS A O 1
ATOM 679 N N . ARG A 1 87 ? -12.755 -1.013 -3.764 1.00 92.56 87 ARG A N 1
ATOM 680 C CA . ARG A 1 87 ? -12.056 -1.978 -4.614 1.00 92.56 87 ARG A CA 1
ATOM 681 C C . ARG A 1 87 ? -10.577 -1.635 -4.642 1.00 92.56 87 ARG A C 1
ATOM 683 O O . ARG A 1 87 ? -10.215 -0.529 -5.035 1.00 92.56 87 ARG A O 1
ATOM 690 N N . PHE A 1 88 ? -9.739 -2.589 -4.255 1.00 93.62 88 PHE A N 1
ATOM 691 C CA . PHE A 1 88 ? -8.297 -2.468 -4.424 1.00 93.62 88 PHE A CA 1
ATOM 692 C C . PHE A 1 88 ? -7.924 -2.747 -5.887 1.00 93.62 88 PHE A C 1
ATOM 694 O O . PHE A 1 88 ? -8.388 -3.722 -6.477 1.00 93.62 88 PHE A O 1
ATOM 701 N N . VAL A 1 89 ? -7.112 -1.875 -6.484 1.00 89.69 89 VAL A N 1
ATOM 702 C CA . VAL A 1 89 ? -6.596 -2.031 -7.850 1.00 89.69 89 VAL A CA 1
ATOM 703 C C . VAL A 1 89 ? -5.076 -1.999 -7.780 1.00 89.69 89 VAL A C 1
ATOM 705 O O . VAL A 1 89 ? -4.502 -1.040 -7.272 1.00 89.69 89 VAL A O 1
ATOM 708 N N . TYR A 1 90 ? -4.436 -3.044 -8.301 1.00 87.75 90 TYR A N 1
ATOM 709 C CA . TYR A 1 90 ? -2.984 -3.147 -8.414 1.00 87.75 90 TYR A CA 1
ATOM 710 C C . TYR A 1 90 ? -2.567 -2.998 -9.877 1.00 87.75 90 TYR A C 1
ATOM 712 O O . TYR A 1 90 ? -3.203 -3.566 -10.766 1.00 87.75 90 TYR A O 1
ATOM 720 N N . GLY A 1 91 ? -1.506 -2.238 -10.131 1.00 85.56 91 GLY A N 1
ATOM 721 C CA . GLY A 1 91 ? -1.023 -1.988 -11.481 1.00 85.56 91 GLY A CA 1
ATOM 722 C C . GLY A 1 91 ? 0.446 -1.600 -11.508 1.00 85.56 91 GLY A C 1
ATOM 723 O O . GLY A 1 91 ? 0.977 -1.061 -10.540 1.00 85.56 91 GLY A O 1
ATOM 724 N N . PHE A 1 92 ? 1.082 -1.874 -12.644 1.00 82.94 92 PHE A N 1
ATOM 725 C CA . PHE A 1 92 ? 2.437 -1.433 -12.950 1.00 82.94 92 PHE A CA 1
ATOM 726 C C . PHE A 1 92 ? 2.377 -0.260 -13.912 1.00 82.94 92 PHE A C 1
ATOM 728 O O . PHE A 1 92 ? 1.623 -0.283 -14.887 1.00 82.94 92 PHE A O 1
ATOM 735 N N . ILE A 1 93 ? 3.185 0.752 -13.630 1.00 83.81 93 ILE A N 1
ATOM 736 C CA . ILE A 1 93 ? 3.233 1.991 -14.391 1.00 83.81 93 ILE A CA 1
ATOM 737 C C . ILE A 1 93 ? 4.692 2.203 -14.800 1.00 83.81 93 ILE A C 1
ATOM 739 O O . ILE A 1 93 ? 5.555 2.197 -13.918 1.00 83.81 93 ILE A O 1
ATOM 743 N N . PRO A 1 94 ? 5.000 2.318 -16.107 1.00 85.19 94 PRO A N 1
ATOM 744 C CA . PRO A 1 94 ? 6.371 2.511 -16.561 1.00 85.19 94 PRO A CA 1
ATOM 745 C C . PRO A 1 94 ? 6.968 3.791 -15.970 1.00 85.19 94 PRO A C 1
ATOM 747 O O . PRO A 1 94 ? 6.413 4.873 -16.141 1.00 85.19 94 PRO A O 1
ATOM 750 N N . ALA A 1 95 ? 8.120 3.678 -15.305 1.00 80.81 95 ALA A N 1
ATOM 751 C CA . ALA A 1 95 ? 8.785 4.827 -14.685 1.00 80.81 95 ALA A CA 1
ATOM 752 C C . ALA A 1 95 ? 9.174 5.904 -15.716 1.00 80.81 95 ALA A C 1
ATOM 754 O O . ALA A 1 95 ? 9.084 7.094 -15.439 1.00 80.81 95 ALA A O 1
ATOM 755 N N . GLU A 1 96 ? 9.536 5.475 -16.929 1.00 77.38 96 GLU A N 1
ATOM 756 C CA . GLU A 1 96 ? 9.928 6.343 -18.050 1.00 77.38 96 GLU A CA 1
ATOM 757 C C . GLU A 1 96 ? 8.721 6.810 -18.897 1.00 77.38 96 GLU A C 1
ATOM 759 O O . GLU A 1 96 ? 8.872 7.372 -19.983 1.00 77.38 96 GLU A O 1
ATOM 764 N N . GLY A 1 97 ? 7.496 6.555 -18.423 1.00 77.00 97 GLY A N 1
ATOM 765 C CA . GLY A 1 97 ? 6.241 6.972 -19.051 1.00 77.00 97 GLY A CA 1
ATOM 766 C C . GLY A 1 97 ? 5.740 6.087 -20.197 1.00 77.00 97 GLY A C 1
ATOM 767 O O . GLY A 1 97 ? 4.566 6.187 -20.551 1.00 77.00 97 GLY A O 1
ATOM 768 N N . SER A 1 98 ? 6.575 5.209 -20.763 1.00 83.31 98 SER A N 1
ATOM 769 C CA . SER A 1 98 ? 6.153 4.183 -21.727 1.00 83.31 98 SER A CA 1
ATOM 770 C C . SER A 1 98 ? 6.997 2.908 -21.630 1.00 83.31 98 SER A C 1
ATOM 772 O O . SER A 1 98 ? 8.135 2.915 -21.140 1.00 83.31 98 SER A O 1
ATOM 774 N N . LEU A 1 99 ? 6.433 1.787 -22.081 1.00 83.12 99 LEU A N 1
ATOM 775 C CA . LEU A 1 99 ? 7.147 0.518 -22.187 1.00 83.12 99 LEU A CA 1
ATOM 776 C C . LEU A 1 99 ? 8.235 0.589 -23.260 1.00 83.12 99 LEU A C 1
ATOM 778 O O . LEU A 1 99 ? 9.314 0.040 -23.052 1.00 83.12 99 LEU A O 1
ATOM 782 N N . GLU A 1 100 ? 7.990 1.307 -24.356 1.00 83.69 100 GLU A N 1
ATOM 783 C CA . GLU A 1 100 ? 8.983 1.532 -25.412 1.00 83.69 100 GLU A CA 1
ATOM 784 C C . GLU A 1 100 ? 10.262 2.193 -24.8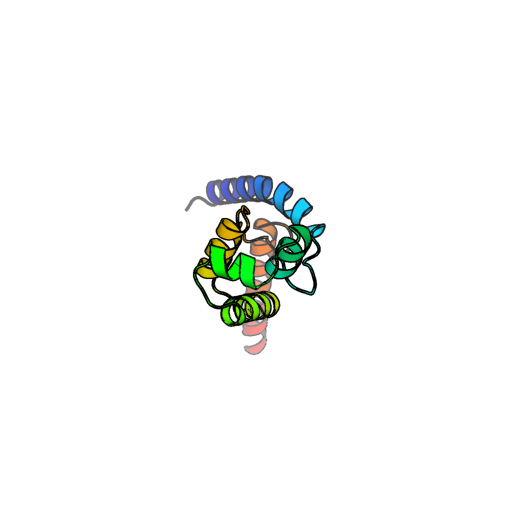77 1.00 83.69 100 GLU A C 1
ATOM 786 O O . GLU A 1 100 ? 11.349 1.635 -25.016 1.00 83.69 100 GLU A O 1
ATOM 791 N N . LYS A 1 101 ? 10.136 3.295 -24.127 1.00 82.88 101 LYS A N 1
ATOM 792 C CA . LYS A 1 101 ? 11.288 3.967 -23.501 1.00 82.88 101 LYS A CA 1
ATOM 793 C C . LYS A 1 101 ? 12.018 3.085 -22.495 1.00 82.88 101 LYS A C 1
ATOM 795 O O . LYS A 1 101 ? 13.237 3.150 -22.363 1.00 82.88 101 LYS A O 1
ATOM 800 N N . THR A 1 102 ? 11.275 2.235 -21.788 1.00 83.69 102 THR A N 1
ATOM 801 C CA . THR A 1 102 ? 11.869 1.266 -20.857 1.00 83.69 102 THR A CA 1
ATOM 802 C C . THR A 1 102 ? 12.753 0.256 -21.605 1.00 83.69 102 THR A C 1
ATOM 804 O O . THR A 1 102 ? 13.795 -0.153 -21.093 1.00 83.69 102 THR A O 1
ATOM 807 N N . ILE A 1 103 ? 12.364 -0.133 -22.823 1.00 83.88 103 ILE A N 1
ATOM 808 C CA . ILE A 1 103 ? 13.143 -1.033 -23.684 1.00 83.88 103 ILE A CA 1
ATOM 809 C C . ILE A 1 103 ? 14.369 -0.313 -24.254 1.00 83.88 103 ILE A C 1
ATOM 811 O O . ILE A 1 103 ? 15.467 -0.865 -24.182 1.00 83.88 103 ILE A O 1
ATOM 815 N N . GLU A 1 104 ? 14.202 0.907 -24.769 1.00 84.25 104 GLU A N 1
ATOM 816 C CA . GLU A 1 104 ? 15.301 1.722 -25.309 1.00 84.25 104 GLU A CA 1
ATOM 817 C C . GLU A 1 104 ? 16.410 1.923 -24.274 1.00 84.25 104 GLU A C 1
ATOM 819 O O . GLU A 1 104 ? 17.573 1.619 -24.539 1.00 84.25 104 GLU A O 1
ATOM 824 N N . LYS A 1 105 ? 16.043 2.318 -23.051 1.00 84.81 105 LYS A N 1
ATOM 825 C CA . LYS A 1 105 ? 16.998 2.512 -21.954 1.00 84.81 105 LYS A CA 1
ATOM 826 C C . LYS A 1 105 ? 17.798 1.246 -21.651 1.00 84.81 105 LYS A C 1
ATOM 828 O O . LYS A 1 105 ? 19.013 1.298 -21.474 1.00 84.81 105 LYS A O 1
ATOM 833 N N . ARG A 1 106 ? 17.135 0.087 -21.646 1.00 83.50 106 ARG A N 1
ATOM 834 C CA . ARG A 1 106 ? 17.803 -1.199 -21.418 1.00 83.50 106 ARG A CA 1
ATOM 835 C C . ARG A 1 106 ? 18.760 -1.558 -22.557 1.00 83.50 106 ARG A C 1
ATOM 837 O O . ARG A 1 106 ? 19.813 -2.136 -22.303 1.00 83.50 106 ARG A O 1
ATOM 844 N N . ALA A 1 107 ? 18.411 -1.224 -23.798 1.00 82.56 107 ALA A N 1
ATOM 845 C CA . ALA A 1 107 ? 19.297 -1.415 -24.943 1.00 82.56 107 ALA A CA 1
ATOM 846 C C . ALA A 1 107 ? 20.544 -0.517 -24.849 1.00 82.56 107 ALA A C 1
ATOM 848 O O . ALA A 1 107 ? 21.653 -0.991 -25.095 1.00 82.56 107 ALA A O 1
ATOM 849 N N . GLU A 1 108 ? 20.387 0.740 -24.422 1.00 85.25 108 GLU A N 1
ATOM 850 C CA . GLU A 1 108 ? 21.513 1.649 -24.178 1.00 85.25 108 GLU A CA 1
ATOM 851 C C . GLU A 1 108 ? 22.440 1.160 -23.059 1.00 85.25 108 GLU A C 1
ATOM 853 O O . GLU A 1 108 ? 23.662 1.213 -23.202 1.00 85.25 108 GLU A O 1
ATOM 858 N N . GLU A 1 109 ? 21.879 0.690 -21.942 1.00 87.56 109 GLU A N 1
ATOM 859 C CA . GLU A 1 109 ? 22.650 0.145 -20.818 1.00 87.56 109 GLU A CA 1
ATOM 860 C C . GLU A 1 109 ? 23.496 -1.056 -21.257 1.00 87.56 109 GLU A C 1
ATOM 862 O O . GLU A 1 109 ? 24.695 -1.102 -20.978 1.00 87.56 109 GLU A O 1
ATOM 867 N N . LEU A 1 110 ? 22.910 -1.977 -22.028 1.00 81.88 110 LEU A N 1
ATOM 868 C CA . LEU A 1 110 ? 23.620 -3.133 -22.580 1.00 81.88 110 LEU A CA 1
ATOM 869 C C . LEU A 1 110 ? 24.721 -2.723 -23.566 1.00 81.88 110 LEU A C 1
ATOM 871 O O . LEU A 1 110 ? 25.824 -3.269 -23.519 1.00 81.88 110 LEU A O 1
ATOM 875 N N . ALA A 1 111 ? 24.457 -1.748 -24.440 1.00 79.25 111 ALA A N 1
ATOM 876 C CA . ALA A 1 111 ? 25.457 -1.242 -25.378 1.00 79.25 111 ALA A CA 1
ATOM 877 C C . ALA A 1 111 ? 26.655 -0.614 -24.644 1.00 79.25 111 ALA A C 1
ATOM 879 O O . ALA A 1 111 ? 27.805 -0.897 -24.985 1.00 79.25 111 ALA A O 1
ATOM 880 N N . LYS A 1 112 ? 26.400 0.177 -23.592 1.00 82.38 112 LYS A N 1
ATOM 881 C CA . LYS A 1 112 ? 27.450 0.749 -22.731 1.00 82.38 112 LYS A CA 1
ATOM 882 C C . LYS A 1 112 ? 28.276 -0.340 -22.051 1.00 82.38 112 LYS A C 1
ATOM 884 O O . LYS A 1 112 ? 29.499 -0.242 -22.012 1.00 82.38 112 LYS A O 1
ATOM 889 N N . GLU A 1 113 ? 27.628 -1.389 -21.555 1.00 81.00 113 GLU A N 1
ATOM 890 C CA . GLU A 1 113 ? 28.305 -2.499 -20.885 1.00 81.00 113 GLU A CA 1
ATOM 891 C C . GLU A 1 113 ? 29.234 -3.275 -21.836 1.00 81.00 113 GLU A C 1
ATOM 893 O O . GLU A 1 113 ? 30.361 -3.611 -21.470 1.00 81.00 113 GLU A O 1
ATOM 898 N N . ILE A 1 114 ? 28.804 -3.505 -23.080 1.00 74.81 114 ILE A N 1
ATOM 899 C CA . ILE A 1 114 ? 29.618 -4.162 -24.116 1.00 74.81 114 ILE A CA 1
ATOM 900 C C . ILE A 1 114 ? 30.855 -3.321 -24.462 1.00 74.81 114 ILE A C 1
ATOM 902 O O . ILE A 1 114 ? 31.964 -3.859 -24.553 1.00 74.81 114 ILE A O 1
ATOM 906 N N . VAL A 1 115 ? 30.686 -2.004 -24.620 1.00 76.94 115 VAL A N 1
ATOM 907 C CA . VAL A 1 115 ? 31.800 -1.085 -24.904 1.00 76.94 115 VAL A CA 1
ATOM 908 C C . VAL A 1 115 ? 32.799 -1.072 -23.744 1.00 76.94 115 VAL A C 1
ATOM 910 O O . VAL A 1 115 ? 33.993 -1.239 -23.972 1.00 76.94 115 VAL A O 1
ATOM 913 N N . LEU A 1 116 ? 32.326 -0.971 -22.497 1.00 72.19 116 LEU A N 1
ATOM 914 C CA . LEU A 1 116 ? 33.183 -0.970 -21.304 1.00 72.19 116 LEU A CA 1
ATOM 915 C C . LEU A 1 116 ? 33.976 -2.275 -21.136 1.00 72.19 116 LEU A C 1
ATOM 917 O O . LEU A 1 116 ? 35.154 -2.228 -20.791 1.00 72.19 116 LEU A O 1
ATOM 921 N N . ARG A 1 117 ? 33.37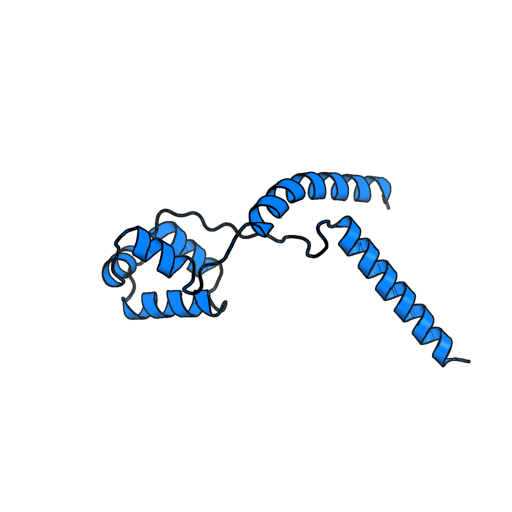1 -3.438 -21.417 1.00 65.81 117 ARG A N 1
ATOM 922 C CA . ARG A 1 117 ? 34.088 -4.727 -21.381 1.00 65.81 117 ARG A CA 1
ATOM 923 C C . ARG A 1 117 ? 35.175 -4.825 -22.451 1.00 65.81 117 ARG A C 1
ATOM 925 O O . ARG A 1 117 ? 36.216 -5.421 -22.199 1.00 65.81 117 ARG A O 1
ATOM 932 N N . THR A 1 118 ? 34.941 -4.249 -23.627 1.00 61.34 118 THR A N 1
ATOM 933 C CA . THR A 1 118 ? 35.890 -4.316 -24.749 1.00 61.34 118 THR A CA 1
ATOM 934 C C . THR A 1 118 ? 37.066 -3.354 -24.545 1.00 61.34 118 THR A C 1
ATOM 936 O O . THR A 1 1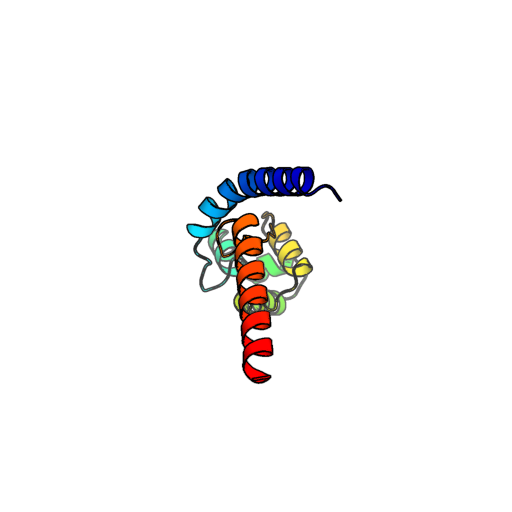18 ? 38.204 -3.720 -24.829 1.00 61.34 118 THR A O 1
ATOM 939 N N . SER A 1 119 ? 36.831 -2.178 -23.952 1.00 59.69 119 SER A N 1
ATOM 940 C CA . SER A 1 119 ? 37.884 -1.201 -23.627 1.00 59.69 119 SER A CA 1
ATOM 941 C C . SER A 1 119 ? 38.860 -1.654 -22.533 1.00 59.69 119 SER A C 1
ATOM 943 O O . SER A 1 119 ? 39.915 -1.053 -22.390 1.00 59.69 119 SER A O 1
ATOM 945 N N . HIS A 1 120 ? 38.541 -2.701 -21.764 1.00 54.44 120 HIS A N 1
ATOM 946 C CA . HIS A 1 120 ? 39.452 -3.285 -20.768 1.00 54.44 120 HIS A CA 1
ATOM 947 C C . HIS A 1 120 ? 40.428 -4.332 -21.345 1.00 54.44 120 HIS A C 1
ATOM 949 O O . HIS A 1 120 ? 41.269 -4.836 -20.605 1.00 54.44 120 HIS A O 1
ATOM 955 N N . ILE A 1 121 ? 40.317 -4.681 -22.634 1.00 52.09 121 ILE A N 1
ATOM 956 C CA . ILE A 1 121 ? 41.134 -5.722 -23.293 1.00 52.09 121 ILE A CA 1
ATOM 957 C C . ILE A 1 121 ? 42.219 -5.109 -24.212 1.00 52.09 121 ILE A C 1
ATOM 959 O O . ILE A 1 121 ? 42.960 -5.837 -24.865 1.00 52.09 121 ILE A O 1
ATOM 963 N N . THR A 1 122 ? 42.365 -3.781 -24.260 1.00 43.56 122 THR A N 1
ATOM 964 C CA . THR A 1 122 ? 43.440 -3.086 -25.004 1.00 43.56 122 THR A CA 1
ATOM 965 C C . THR A 1 122 ? 44.263 -2.231 -24.056 1.00 43.56 122 THR A C 1
ATOM 967 O O . THR A 1 122 ? 45.506 -2.263 -24.178 1.00 43.56 122 THR A O 1
#

Secondary structure (DSSP, 8-state):
--HHHHHHHHHHHHHHHHHHHHHHHT-PPPTT-HHHHHHHHTT--HHHHHHHHTS-HHHHHHHHHHHHTT-S-HHHHHHHHHHTT---------TTSSHHHHHHHHHHHHHHHHHHHHHT--

Foldseek 3Di:
DCPVVVVVVQVVVLVVLLVVQVVVVPDDADLQGPLVVLCVVVVHDLVRLCVLLVHDSVVSVVQSVCRNVVNDDPVVVQSSQVSSVHGDDDDDADPVSGPVVVVVVVVVVVVVVVVVVVVVVD

Sequence (122 aa):
MDFEKQRLVIEQRDARLKAIQIAVNSFNVPSDGWINTIRKSLNMSLKQLAKRLKISPQSVKKLELHEKDGTISIGKITEVAEALGCRFVYGFIPAEGSLEKTIEKRAEELAKEIVLRTSHIT

Radius of gyration: 21.79 Å; chains: 1; bounding box: 60×27×54 Å